Protein AF-A0AA44WK94-F1 (afdb_monomer)

Radius of gyration: 14.92 Å; Cα contacts (8 Å, |Δi|>4): 88; chains: 1; bounding box: 35×38×44 Å

InterPro domains:
  IPR004367 Cyclin, C-terminal domain [PF02984] (1-81)
  IPR036915 Cyclin-like superfamily [SSF47954] (3-82)

Solvent-accessible surface area (backbone atoms only — not comparable to full-atom values): 6637 Å² total; per-residue (Å²): 134,68,76,90,54,69,88,54,56,68,68,57,55,49,51,15,53,48,48,43,50,28,54,77,65,71,74,48,63,78,48,70,71,53,27,73,74,70,73,54,57,64,79,75,30,26,60,59,23,39,55,54,50,59,54,50,75,44,26,75,80,79,38,44,71,59,39,59,59,31,45,33,73,94,50,71,24,44,43,54,55,51,48,53,47,55,74,65,52,80,70,83,51,52,73,67,64,52,57,71,88,53,83,67,77,84,64,89,91,116

Sequence (110 aa):
MNHLFIGCPSSFLAAASLNLSLIVLEKGDWTEDLVSSYGFGTAVLTVPSFDIWASCRHALTRHPAVYKKYSSKTFDAVAIKVQGIVQQEKVNTPVDLLPTQNLERQAFWA

pLDDT: mean 81.2, std 13.64, range [38.19, 93.44]

Secondary structure (DSSP, 8-state):
--GGGTT--HHHHHHHHHHHHHHHTT-----HHHHHHH---HHHHHHHHHHHHHHHHTHHHH-HHHHHHHTSGGGTTHHHHHHHHHHTTS--SGGGGS-TT---TTSTT-

Foldseek 3Di:
DDPVCVVPDPLLLVLLCVLLVCLLVVVFHCDVVNCVVSVDDQVVSLVSNVVVLVCLQPCCPNPVPVLVVCCDVVNPRVSVVSNVSVVVPCDVDSVSSDGPVPPPPDDPPD

Structure (mmCIF, N/CA/C/O backbone):
data_AF-A0AA44WK94-F1
#
_entry.id   AF-A0AA44WK94-F1
#
loop_
_atom_site.group_PDB
_atom_site.id
_atom_site.type_symbol
_atom_site.label_atom_id
_atom_site.label_alt_id
_atom_site.label_comp_id
_atom_site.label_asym_id
_atom_site.label_entity_id
_atom_site.label_seq_id
_atom_site.pdbx_PDB_ins_code
_atom_site.Cartn_x
_atom_site.Cartn_y
_atom_site.Cartn_z
_atom_site.occupancy
_atom_site.B_iso_or_equiv
_atom_site.auth_seq_id
_atom_site.auth_comp_id
_atom_site.auth_asym_id
_atom_site.auth_atom_id
_atom_site.pdbx_PDB_model_num
ATOM 1 N N . MET A 1 1 ? -5.924 -12.091 2.077 1.00 58.41 1 MET A N 1
ATOM 2 C CA . MET A 1 1 ? -4.911 -12.116 1.005 1.00 58.41 1 MET A CA 1
ATOM 3 C C . MET A 1 1 ? -5.616 -11.827 -0.308 1.00 58.41 1 MET A C 1
ATOM 5 O O . MET A 1 1 ? -6.679 -12.404 -0.516 1.00 58.41 1 MET A O 1
ATOM 9 N N . ASN A 1 2 ? -5.095 -10.924 -1.140 1.00 74.31 2 ASN A N 1
ATOM 10 C CA . ASN A 1 2 ? -5.660 -10.673 -2.467 1.00 74.31 2 ASN A CA 1
ATOM 11 C C . ASN A 1 2 ? -5.088 -11.699 -3.464 1.00 74.31 2 ASN A C 1
ATOM 13 O O . ASN A 1 2 ? -3.897 -11.997 -3.416 1.00 74.31 2 ASN A O 1
ATOM 17 N N . HIS A 1 3 ? -5.932 -12.262 -4.328 1.00 81.25 3 HIS A N 1
ATOM 18 C CA . HIS A 1 3 ? -5.542 -13.327 -5.263 1.00 81.25 3 HIS A CA 1
ATOM 19 C C . HIS A 1 3 ? -4.599 -12.824 -6.365 1.00 81.25 3 HIS A C 1
ATOM 21 O O . HIS A 1 3 ? -3.841 -13.610 -6.921 1.00 81.25 3 HIS A O 1
ATOM 27 N N . LEU A 1 4 ? -4.590 -11.509 -6.613 1.00 79.00 4 LEU A N 1
ATOM 28 C CA . LEU A 1 4 ? -3.687 -10.842 -7.558 1.00 79.00 4 LEU A CA 1
ATOM 29 C C . LEU A 1 4 ? -2.200 -11.035 -7.217 1.00 79.00 4 LEU A C 1
ATOM 31 O O . LEU A 1 4 ? -1.348 -10.910 -8.086 1.00 79.00 4 LEU A O 1
ATOM 35 N N . PHE A 1 5 ? -1.884 -11.370 -5.963 1.00 82.75 5 PHE A N 1
ATOM 36 C CA . PHE A 1 5 ? -0.506 -11.564 -5.506 1.00 82.75 5 PHE A CA 1
ATOM 37 C C . PHE A 1 5 ? -0.086 -13.039 -5.444 1.00 82.75 5 PHE A C 1
ATOM 39 O O . PHE A 1 5 ? 0.995 -13.352 -4.944 1.00 82.75 5 PHE A O 1
ATOM 46 N N . ILE A 1 6 ? -0.918 -13.966 -5.929 1.00 85.19 6 ILE A N 1
ATOM 47 C CA . ILE A 1 6 ? -0.561 -15.387 -6.001 1.00 85.19 6 ILE A CA 1
ATOM 48 C C . ILE A 1 6 ? 0.524 -15.558 -7.074 1.00 85.19 6 ILE A C 1
ATOM 50 O O . ILE A 1 6 ? 0.309 -15.230 -8.234 1.00 85.19 6 ILE A O 1
ATOM 54 N N . GLY A 1 7 ? 1.701 -16.054 -6.681 1.00 85.25 7 GLY A N 1
ATOM 55 C CA . GLY A 1 7 ? 2.856 -16.228 -7.576 1.00 85.25 7 GLY A CA 1
ATOM 56 C C . GLY A 1 7 ? 3.778 -15.008 -7.680 1.00 85.25 7 GLY A C 1
ATOM 57 O O . GLY A 1 7 ? 4.843 -15.098 -8.285 1.00 85.25 7 GLY A O 1
ATOM 58 N N . CYS A 1 8 ? 3.418 -13.889 -7.048 1.00 87.19 8 CYS A N 1
ATOM 59 C CA . CYS A 1 8 ? 4.288 -12.725 -6.935 1.00 87.19 8 CYS A CA 1
ATOM 60 C C . CYS A 1 8 ? 5.499 -13.037 -6.030 1.00 87.19 8 CYS A C 1
ATOM 62 O O . CYS A 1 8 ? 5.301 -13.553 -4.924 1.00 87.19 8 CYS A O 1
ATOM 64 N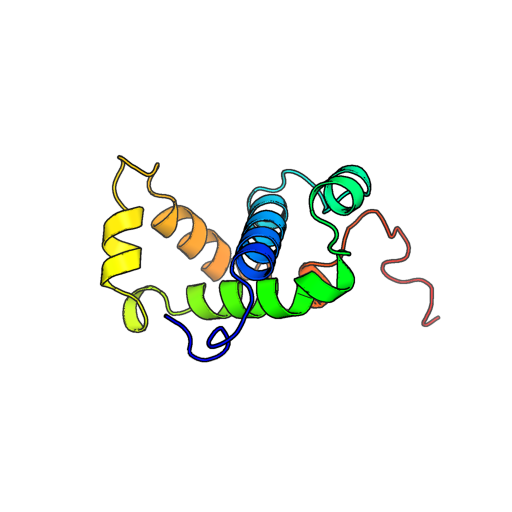 N . PRO A 1 9 ? 6.738 -12.674 -6.422 1.00 90.81 9 PRO A N 1
ATOM 65 C CA . PRO A 1 9 ? 7.886 -12.742 -5.527 1.00 90.81 9 PRO A CA 1
ATOM 66 C C . PRO A 1 9 ? 7.636 -11.930 -4.252 1.00 90.81 9 PRO A C 1
ATOM 68 O O . PRO A 1 9 ? 7.143 -10.800 -4.302 1.00 90.81 9 PRO A O 1
ATOM 71 N N . SER A 1 10 ? 8.003 -12.486 -3.097 1.00 90.50 10 SER A N 1
ATOM 72 C CA . SER A 1 10 ? 7.832 -11.809 -1.805 1.00 90.50 10 SER A CA 1
ATOM 73 C C . SER A 1 10 ? 8.646 -10.516 -1.714 1.00 90.50 10 SER A C 1
ATOM 75 O O . SER A 1 10 ? 8.171 -9.542 -1.134 1.00 90.50 10 SER A O 1
ATOM 77 N N . SER A 1 11 ? 9.830 -10.477 -2.335 1.00 92.12 11 SER A N 1
ATOM 78 C CA . SER A 1 11 ? 10.674 -9.280 -2.436 1.00 92.12 11 SER A CA 1
ATOM 79 C C . SER A 1 11 ? 9.987 -8.152 -3.204 1.00 92.12 11 SER A C 1
ATOM 81 O O . SER A 1 11 ? 10.010 -7.005 -2.763 1.00 92.12 11 SER A O 1
ATOM 83 N N . PHE A 1 12 ? 9.315 -8.481 -4.308 1.00 91.00 12 PHE A N 1
ATOM 84 C CA . PHE A 1 12 ? 8.584 -7.513 -5.121 1.00 91.00 12 PHE A CA 1
ATOM 85 C C . PHE A 1 12 ? 7.394 -6.925 -4.358 1.00 91.00 12 PHE A C 1
ATOM 87 O O . PHE A 1 12 ? 7.215 -5.709 -4.312 1.00 91.00 12 PHE A O 1
ATOM 94 N N . LEU A 1 13 ? 6.622 -7.778 -3.676 1.00 91.56 13 LEU A N 1
ATOM 95 C CA . LEU A 1 13 ? 5.491 -7.331 -2.863 1.00 91.56 13 LEU A CA 1
ATOM 96 C C . LEU A 1 13 ? 5.942 -6.460 -1.678 1.00 91.56 13 LEU A C 1
ATOM 98 O O . LEU A 1 13 ? 5.276 -5.480 -1.333 1.00 91.56 13 LEU A O 1
ATOM 102 N N . ALA A 1 14 ? 7.085 -6.791 -1.068 1.00 91.81 14 ALA A N 1
ATOM 103 C CA . ALA A 1 14 ? 7.680 -5.994 -0.002 1.00 91.81 14 ALA A CA 1
ATOM 104 C C . ALA A 1 14 ? 8.128 -4.614 -0.509 1.00 91.81 14 ALA A C 1
ATOM 106 O O . ALA A 1 14 ? 7.792 -3.608 0.115 1.00 91.81 14 ALA A O 1
ATOM 107 N N . ALA A 1 15 ? 8.803 -4.549 -1.662 1.00 92.69 15 ALA A N 1
ATOM 108 C CA . ALA A 1 15 ? 9.212 -3.286 -2.279 1.00 92.69 15 ALA A CA 1
ATOM 109 C C . ALA A 1 15 ? 8.000 -2.408 -2.641 1.00 92.69 15 ALA A C 1
ATOM 111 O O . ALA A 1 15 ? 7.977 -1.225 -2.308 1.00 92.69 15 ALA A O 1
ATOM 112 N N . ALA A 1 16 ? 6.945 -2.993 -3.218 1.00 91.75 16 ALA A N 1
ATOM 113 C CA . ALA A 1 16 ? 5.709 -2.274 -3.537 1.00 91.75 16 ALA A CA 1
ATOM 114 C C . ALA A 1 16 ? 4.999 -1.731 -2.281 1.00 91.75 16 ALA A C 1
ATOM 116 O O . ALA A 1 16 ? 4.483 -0.610 -2.283 1.00 91.75 16 ALA A O 1
ATOM 117 N N . SER A 1 17 ? 4.998 -2.501 -1.190 1.00 91.69 17 SER A N 1
ATOM 118 C CA . SER A 1 17 ? 4.439 -2.070 0.101 1.00 91.69 17 SER A CA 1
ATOM 119 C C . SER A 1 17 ? 5.260 -0.944 0.738 1.00 91.69 17 SER A C 1
ATOM 121 O O . SER A 1 17 ? 4.699 -0.026 1.342 1.00 91.69 17 SER A O 1
ATOM 123 N N . LEU A 1 18 ? 6.588 -1.004 0.602 1.00 91.31 18 LEU A N 1
ATOM 124 C CA . LEU A 1 18 ? 7.497 0.026 1.096 1.00 91.31 18 LEU A CA 1
ATOM 125 C C . LEU A 1 18 ? 7.318 1.330 0.316 1.00 91.31 18 LEU A C 1
ATOM 127 O O . LEU A 1 18 ? 7.128 2.371 0.938 1.00 91.31 18 LEU A O 1
ATOM 131 N N . ASN A 1 19 ? 7.295 1.257 -1.017 1.00 90.31 19 ASN A N 1
ATOM 132 C CA . ASN A 1 19 ? 7.021 2.400 -1.886 1.00 90.31 19 ASN A CA 1
ATOM 133 C C . ASN A 1 19 ? 5.708 3.095 -1.495 1.00 90.31 19 ASN A C 1
ATOM 135 O O . ASN A 1 19 ? 5.685 4.293 -1.223 1.0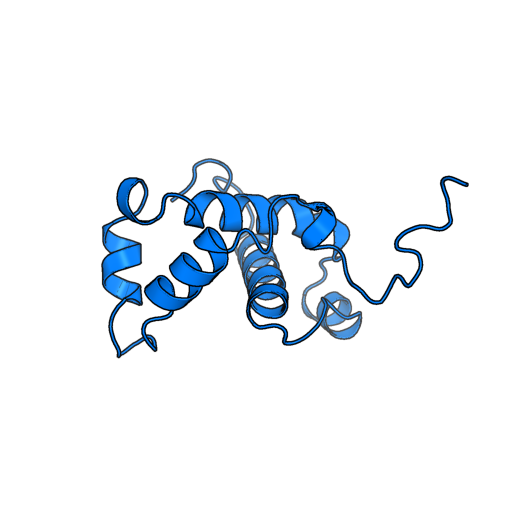0 90.31 19 ASN A O 1
ATOM 139 N N . LEU A 1 20 ? 4.631 2.316 -1.349 1.00 90.12 20 LEU A N 1
ATOM 140 C CA . LEU A 1 20 ? 3.340 2.834 -0.900 1.00 90.12 20 LEU A CA 1
ATOM 141 C C . LEU A 1 20 ? 3.439 3.521 0.472 1.00 90.12 20 LEU A C 1
ATOM 143 O O . LEU A 1 20 ? 2.853 4.579 0.677 1.00 90.12 20 LEU A O 1
ATOM 147 N N . SER A 1 21 ? 4.186 2.939 1.413 1.00 89.69 21 SER A N 1
ATOM 148 C CA . SER A 1 21 ? 4.348 3.504 2.758 1.00 89.69 21 SER A CA 1
ATOM 149 C C . SER A 1 21 ? 5.100 4.835 2.751 1.00 89.69 21 SER A C 1
ATOM 151 O O . SER A 1 21 ? 4.765 5.710 3.546 1.00 89.69 21 SER A O 1
ATOM 153 N N . LEU A 1 22 ? 6.096 5.002 1.875 1.00 88.56 22 LEU A N 1
ATOM 154 C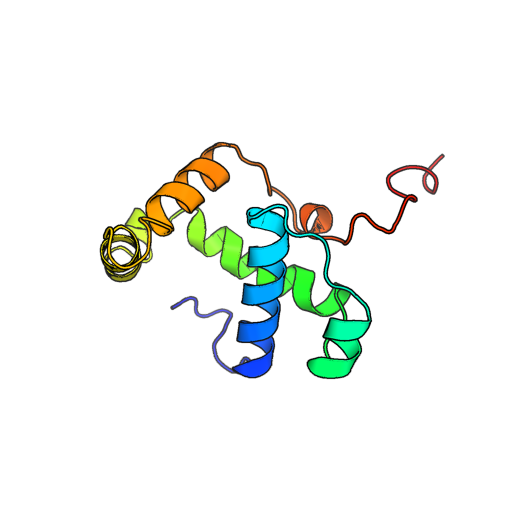 CA . LEU A 1 22 ? 6.818 6.269 1.728 1.00 88.56 22 LEU A CA 1
ATOM 155 C C . LEU A 1 22 ? 5.877 7.385 1.267 1.00 88.56 22 LEU A C 1
ATOM 157 O O . LEU A 1 22 ? 5.868 8.459 1.866 1.00 88.56 22 LEU A O 1
ATOM 161 N N . ILE A 1 23 ? 5.025 7.085 0.288 1.00 85.62 23 ILE A N 1
ATOM 162 C CA . ILE A 1 23 ? 4.067 8.038 -0.280 1.00 85.62 23 ILE A CA 1
ATOM 163 C C . ILE A 1 23 ? 2.963 8.373 0.732 1.00 85.62 23 ILE A C 1
ATOM 165 O O . ILE A 1 23 ? 2.699 9.541 1.007 1.00 85.62 23 ILE A O 1
ATOM 169 N N . VAL A 1 24 ? 2.350 7.359 1.351 1.00 86.00 24 VAL A N 1
ATOM 170 C CA . VAL A 1 24 ? 1.250 7.536 2.321 1.00 86.00 24 VAL A CA 1
ATOM 171 C C . VAL A 1 24 ? 1.699 8.293 3.574 1.00 86.00 24 VAL A C 1
ATOM 173 O O . VAL A 1 24 ? 0.903 9.018 4.169 1.00 86.00 24 VAL A O 1
ATOM 176 N N . LEU A 1 25 ? 2.958 8.123 3.986 1.00 85.19 25 LEU A N 1
ATOM 177 C CA . LEU A 1 25 ? 3.541 8.824 5.133 1.00 85.19 25 LEU A CA 1
ATOM 178 C C . LEU A 1 25 ? 4.242 10.133 4.752 1.00 85.19 25 LEU A C 1
ATOM 180 O O . LEU A 1 25 ? 4.874 10.726 5.624 1.00 85.19 25 LEU A O 1
ATOM 184 N N . GLU A 1 26 ? 4.171 10.554 3.486 1.00 83.62 26 GLU A N 1
ATOM 185 C CA . GLU A 1 26 ? 4.824 11.768 2.977 1.00 83.62 26 GLU A CA 1
ATOM 186 C C . GLU A 1 26 ? 6.338 11.800 3.296 1.00 83.62 26 GLU A C 1
ATOM 188 O O . GLU A 1 26 ? 6.937 12.850 3.512 1.00 83.62 26 GLU A O 1
ATOM 193 N N . LYS A 1 27 ? 6.977 10.620 3.333 1.00 84.00 27 LYS A N 1
ATOM 194 C CA . LYS A 1 27 ? 8.419 10.453 3.596 1.00 84.00 27 LYS A CA 1
ATOM 195 C C . LYS A 1 27 ? 9.291 10.647 2.356 1.00 84.00 27 LYS A C 1
ATOM 197 O O . LYS A 1 27 ? 10.513 10.659 2.485 1.00 84.00 27 LYS A O 1
ATOM 202 N N . GLY A 1 28 ? 8.675 10.788 1.186 1.00 84.19 28 GLY A N 1
ATOM 203 C CA . GLY A 1 28 ? 9.343 11.020 -0.089 1.0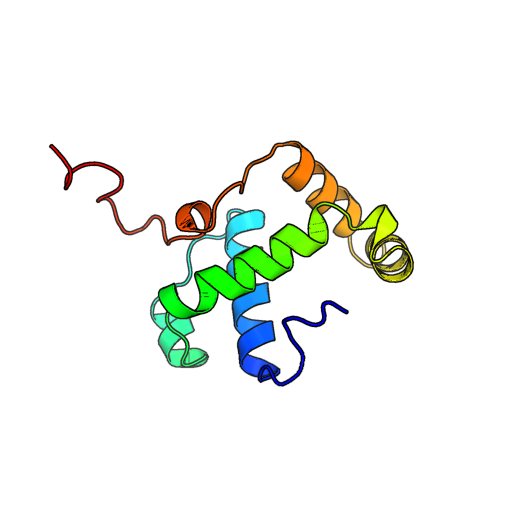0 84.19 28 GLY A CA 1
ATOM 204 C C . GLY A 1 28 ? 9.042 9.945 -1.128 1.00 84.19 28 GLY A C 1
ATOM 205 O O . GLY A 1 28 ? 8.193 9.076 -0.929 1.00 84.19 28 GLY A O 1
ATOM 206 N N . ASP A 1 29 ? 9.758 10.037 -2.243 1.00 85.62 29 ASP A N 1
ATOM 207 C CA . ASP A 1 29 ? 9.626 9.149 -3.393 1.00 85.62 29 ASP A CA 1
ATOM 208 C C . ASP A 1 29 ? 10.554 7.928 -3.306 1.00 85.62 29 ASP A C 1
ATOM 210 O O . ASP A 1 29 ? 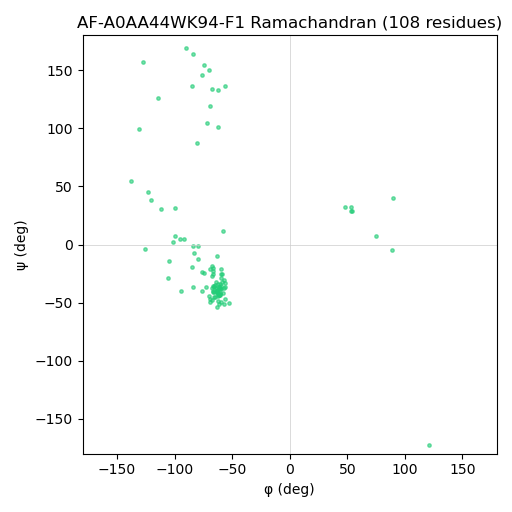11.484 7.864 -2.498 1.00 85.62 29 ASP A O 1
ATOM 214 N N . TRP A 1 30 ? 10.336 6.966 -4.203 1.00 84.44 30 TRP A N 1
ATOM 215 C CA . TRP A 1 30 ? 11.285 5.886 -4.453 1.00 84.44 30 TRP A CA 1
ATOM 216 C C . TRP A 1 30 ? 12.525 6.417 -5.189 1.00 84.44 30 TRP A C 1
ATOM 218 O O . TRP A 1 30 ? 12.463 6.710 -6.384 1.00 84.44 30 TRP A O 1
ATOM 228 N N . THR A 1 31 ? 13.635 6.563 -4.463 1.00 84.81 31 THR A N 1
ATOM 229 C CA . THR A 1 31 ? 14.904 7.117 -4.960 1.00 84.81 31 THR A CA 1
ATOM 230 C C . THR A 1 31 ? 15.783 6.077 -5.661 1.00 84.81 31 THR A C 1
ATOM 232 O O . THR A 1 31 ? 15.610 4.869 -5.488 1.00 84.81 31 THR A O 1
ATOM 235 N N . GLU A 1 32 ? 16.783 6.539 -6.419 1.00 82.75 32 GLU A N 1
ATOM 236 C CA . GLU A 1 32 ? 17.764 5.667 -7.089 1.00 82.75 32 GLU A CA 1
ATOM 237 C C . GLU A 1 32 ? 18.555 4.780 -6.112 1.00 82.75 32 GLU A C 1
ATOM 239 O O . GLU A 1 32 ? 18.842 3.627 -6.431 1.00 82.75 32 GLU A O 1
ATOM 244 N N . ASP A 1 33 ? 18.824 5.250 -4.890 1.00 85.06 33 ASP A N 1
ATOM 245 C CA . ASP A 1 33 ? 19.477 4.446 -3.844 1.00 85.06 33 ASP A CA 1
ATOM 246 C C . ASP A 1 33 ? 18.661 3.194 -3.482 1.00 85.06 33 ASP A C 1
ATOM 248 O O . ASP A 1 33 ? 19.206 2.103 -3.265 1.00 85.06 33 ASP A O 1
ATOM 252 N N . LEU A 1 34 ? 17.330 3.329 -3.454 1.00 85.94 34 LEU A N 1
ATOM 253 C CA . LEU A 1 34 ? 16.415 2.212 -3.225 1.00 85.94 34 LEU A CA 1
ATOM 254 C C . LEU A 1 34 ? 16.359 1.294 -4.449 1.00 85.94 34 LEU A C 1
ATOM 256 O O . LEU A 1 34 ? 16.320 0.075 -4.290 1.00 85.94 34 LEU A O 1
ATOM 260 N N . VAL A 1 35 ? 16.428 1.840 -5.665 1.00 88.75 35 VAL A N 1
ATOM 261 C CA . VAL A 1 35 ? 16.527 1.026 -6.889 1.00 88.75 35 VAL A CA 1
ATOM 262 C C . VAL A 1 35 ? 17.807 0.189 -6.880 1.00 88.75 35 VAL A C 1
ATOM 264 O O . VAL A 1 35 ? 17.742 -1.004 -7.164 1.00 88.75 35 VAL A O 1
ATOM 267 N N . SER A 1 36 ? 18.945 0.767 -6.492 1.00 86.94 36 SER A N 1
ATOM 268 C CA . SER A 1 36 ? 20.224 0.052 -6.376 1.00 86.94 36 SER A CA 1
ATOM 269 C C . SER A 1 36 ? 20.175 -1.058 -5.317 1.00 86.94 36 SER A C 1
ATOM 271 O O . SER A 1 36 ? 20.660 -2.167 -5.541 1.00 86.94 36 SER A O 1
ATOM 273 N N . SER A 1 37 ? 19.516 -0.796 -4.183 1.00 85.94 37 SER A N 1
ATOM 274 C CA . SER A 1 37 ? 19.429 -1.746 -3.065 1.00 85.94 37 SER A CA 1
ATOM 275 C C . SER A 1 37 ? 18.432 -2.888 -3.302 1.00 85.94 37 SER A C 1
ATOM 277 O O . SER A 1 37 ? 18.693 -4.027 -2.918 1.00 85.94 37 SER A O 1
ATOM 279 N N . TYR A 1 38 ? 17.273 -2.591 -3.899 1.00 86.75 38 TYR A N 1
ATOM 280 C CA . TYR A 1 38 ? 16.162 -3.540 -4.057 1.00 86.75 38 TYR A CA 1
ATOM 281 C C . TYR A 1 38 ? 16.011 -4.080 -5.486 1.00 86.75 38 TYR A C 1
ATOM 283 O O . TYR A 1 38 ? 15.294 -5.058 -5.685 1.00 86.75 38 TYR A O 1
ATOM 291 N N . GLY A 1 39 ? 16.659 -3.465 -6.478 1.00 87.56 39 GLY A N 1
ATOM 292 C CA . GLY A 1 39 ? 16.652 -3.897 -7.880 1.00 87.56 39 GLY A CA 1
ATOM 293 C C . GLY A 1 39 ? 15.358 -3.610 -8.648 1.00 87.56 39 GLY A C 1
ATOM 294 O O . GLY A 1 39 ? 15.211 -4.065 -9.781 1.00 87.56 39 GLY A O 1
ATOM 295 N N . PHE A 1 40 ? 14.408 -2.877 -8.058 1.00 86.50 40 PHE A N 1
ATOM 296 C CA . PHE A 1 40 ? 13.115 -2.573 -8.675 1.00 86.50 40 PHE A CA 1
ATOM 297 C C . PHE A 1 40 ? 12.978 -1.078 -8.956 1.00 86.50 40 PHE A C 1
ATOM 299 O O . PHE A 1 40 ? 13.120 -0.252 -8.054 1.00 86.50 40 PHE A O 1
ATOM 306 N N . GLY A 1 41 ? 12.672 -0.740 -10.210 1.00 84.62 41 GLY A N 1
ATOM 307 C CA . GLY A 1 41 ? 12.352 0.626 -10.615 1.00 84.62 41 GLY A CA 1
ATOM 308 C C . GLY A 1 41 ? 10.953 1.052 -10.166 1.00 84.62 41 GLY A C 1
ATOM 309 O O . GLY A 1 41 ? 10.048 0.230 -10.026 1.00 84.62 41 GLY A O 1
ATOM 310 N N . THR A 1 42 ? 10.741 2.354 -9.999 1.00 81.06 42 THR A N 1
ATOM 311 C CA . THR A 1 42 ? 9.468 2.893 -9.494 1.00 81.06 42 THR A CA 1
ATOM 312 C C . THR A 1 42 ? 8.280 2.541 -10.395 1.00 81.06 42 THR A C 1
ATOM 314 O O . THR A 1 42 ? 7.218 2.187 -9.895 1.00 81.06 42 THR A O 1
ATOM 317 N N . ALA A 1 43 ? 8.475 2.538 -11.721 1.00 82.44 43 ALA A N 1
ATOM 318 C CA . ALA A 1 43 ? 7.422 2.259 -12.701 1.00 82.44 43 ALA A CA 1
ATOM 319 C C . ALA A 1 43 ? 6.814 0.850 -12.574 1.00 82.44 43 ALA A C 1
ATOM 321 O O . ALA A 1 43 ? 5.609 0.677 -12.748 1.00 82.44 43 ALA A O 1
ATOM 322 N N . VAL A 1 44 ? 7.626 -0.164 -12.242 1.00 86.75 44 VAL A N 1
ATOM 323 C CA . VAL A 1 44 ? 7.117 -1.537 -12.066 1.00 86.75 44 VAL A CA 1
ATOM 324 C C . VAL A 1 44 ? 6.388 -1.711 -10.735 1.00 86.75 44 VAL A C 1
ATOM 326 O O . VAL A 1 44 ? 5.533 -2.584 -10.617 1.00 86.75 44 VAL A O 1
ATOM 329 N N . LEU A 1 45 ? 6.691 -0.869 -9.742 1.00 87.75 45 LEU A N 1
ATOM 330 C CA . LEU A 1 45 ? 6.078 -0.913 -8.414 1.00 87.75 45 LEU A CA 1
ATOM 331 C C . LEU A 1 45 ? 4.751 -0.145 -8.349 1.00 87.75 45 LEU A C 1
ATOM 333 O O . LEU A 1 45 ? 3.939 -0.422 -7.473 1.00 87.75 45 LEU A O 1
ATOM 337 N N . THR A 1 46 ? 4.483 0.771 -9.281 1.00 86.12 46 THR A N 1
ATOM 338 C CA . THR A 1 46 ? 3.275 1.611 -9.275 1.00 86.12 46 THR A CA 1
ATOM 339 C C . THR A 1 46 ? 1.977 0.795 -9.257 1.00 86.12 46 THR A C 1
ATOM 341 O O . THR A 1 46 ? 1.123 1.009 -8.396 1.00 86.12 46 THR A O 1
ATOM 344 N N . VAL A 1 47 ? 1.836 -0.171 -10.170 1.00 86.62 47 VAL A N 1
ATOM 345 C CA . VAL A 1 47 ? 0.640 -1.029 -10.275 1.00 86.62 47 VAL A CA 1
ATOM 346 C C . VAL A 1 47 ? 0.430 -1.894 -9.021 1.00 86.62 47 VAL A C 1
ATOM 348 O O . VAL A 1 47 ? -0.637 -1.791 -8.415 1.00 86.62 47 VAL A O 1
ATOM 351 N N . PRO A 1 48 ? 1.412 -2.689 -8.549 1.00 89.44 48 PRO A N 1
ATOM 352 C CA . PRO A 1 48 ? 1.219 -3.499 -7.347 1.00 89.44 48 PRO A CA 1
ATOM 353 C C . PRO A 1 48 ? 1.025 -2.646 -6.085 1.00 89.44 48 PRO A C 1
ATOM 355 O O . PRO A 1 48 ? 0.227 -3.025 -5.227 1.00 89.44 48 PRO A O 1
ATOM 358 N N . SER A 1 49 ? 1.680 -1.483 -5.959 1.00 90.31 49 SER A N 1
ATOM 359 C CA . SER A 1 49 ? 1.417 -0.538 -4.862 1.00 90.31 49 SER A CA 1
ATOM 360 C C . SER A 1 49 ? -0.038 -0.055 -4.881 1.00 90.31 49 SER A C 1
ATOM 362 O O . SER A 1 49 ? -0.679 0.004 -3.828 1.00 90.31 49 SER A O 1
ATOM 364 N N . PHE A 1 50 ? -0.585 0.234 -6.064 1.00 89.06 50 PHE A N 1
ATOM 365 C CA . PHE A 1 50 ? -1.985 0.623 -6.215 1.00 89.06 50 PHE A CA 1
ATOM 366 C C . PHE A 1 50 ? -2.950 -0.518 -5.870 1.00 89.06 50 PHE A C 1
ATOM 368 O O . PHE A 1 50 ? -3.932 -0.288 -5.168 1.00 89.06 50 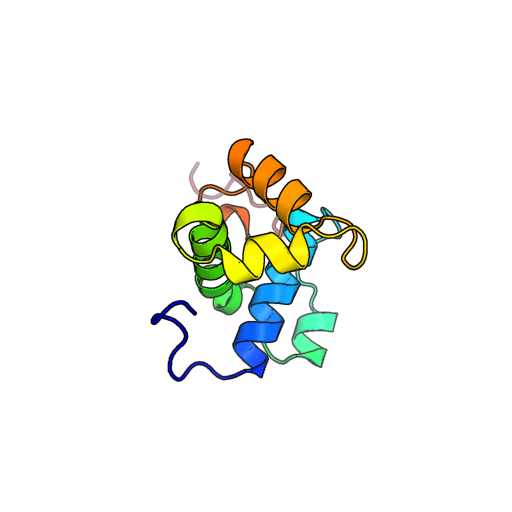PHE A O 1
ATOM 375 N N . ASP A 1 51 ? -2.666 -1.756 -6.273 1.00 89.25 51 ASP A N 1
ATOM 376 C CA . ASP A 1 51 ? -3.510 -2.913 -5.936 1.00 89.25 51 ASP A CA 1
ATOM 377 C C . ASP A 1 51 ? -3.519 -3.218 -4.428 1.00 89.25 51 ASP A C 1
ATOM 379 O O . ASP A 1 51 ? -4.550 -3.611 -3.854 1.00 89.25 51 ASP A O 1
ATOM 383 N N . ILE A 1 52 ? -2.381 -3.010 -3.755 1.00 89.62 52 ILE A N 1
ATOM 384 C CA . ILE A 1 52 ? -2.294 -3.065 -2.290 1.00 89.62 52 ILE A CA 1
ATOM 385 C C . ILE A 1 52 ? -3.188 -1.974 -1.690 1.00 89.62 52 ILE A C 1
ATOM 387 O O . ILE A 1 52 ? -4.026 -2.272 -0.835 1.00 89.62 52 ILE A O 1
ATOM 391 N N . TRP A 1 53 ? -3.080 -0.737 -2.178 1.00 89.31 53 TRP A N 1
ATOM 392 C CA . TRP A 1 53 ? -3.902 0.385 -1.720 1.00 89.31 53 TRP A CA 1
ATOM 393 C C . TRP A 1 53 ? -5.405 0.166 -1.952 1.00 89.31 53 TRP A C 1
ATOM 395 O O . TRP A 1 53 ? -6.224 0.387 -1.057 1.00 89.31 53 TRP A O 1
ATOM 405 N N . ALA A 1 54 ? -5.787 -0.357 -3.115 1.00 86.81 54 ALA A N 1
ATOM 406 C CA . ALA A 1 54 ? -7.167 -0.706 -3.439 1.00 86.81 54 ALA A CA 1
ATOM 407 C C . ALA A 1 54 ? -7.726 -1.761 -2.472 1.00 86.81 54 ALA A C 1
ATOM 409 O O . ALA A 1 54 ? -8.896 -1.709 -2.085 1.00 86.81 54 ALA A O 1
ATOM 410 N N . SER A 1 55 ? -6.880 -2.685 -2.010 1.00 85.44 55 SER A N 1
ATOM 411 C CA . SER A 1 55 ? -7.256 -3.671 -0.991 1.00 85.44 55 SER A CA 1
ATOM 412 C C . SER A 1 55 ? -7.525 -3.027 0.379 1.00 85.44 55 SER A C 1
ATOM 414 O O . SER A 1 55 ? -8.343 -3.547 1.142 1.00 85.44 55 SER A O 1
ATOM 416 N N . CYS A 1 56 ? -6.905 -1.879 0.677 1.00 85.88 56 CYS A N 1
ATOM 417 C CA . CYS A 1 56 ? -7.142 -1.103 1.897 1.00 85.88 56 CYS A CA 1
ATOM 418 C C . CYS A 1 56 ? -8.476 -0.330 1.883 1.00 85.88 56 CYS A C 1
ATOM 420 O O . CYS A 1 56 ? -9.038 -0.119 2.956 1.00 85.88 56 CYS A O 1
ATOM 422 N N . ARG A 1 57 ? -9.052 0.005 0.714 1.00 85.06 57 ARG A N 1
ATOM 423 C CA . ARG A 1 57 ? -10.363 0.700 0.606 1.00 85.06 57 ARG A CA 1
ATOM 424 C C . ARG A 1 57 ? -11.509 -0.024 1.300 1.00 85.06 57 ARG A C 1
ATOM 426 O O . ARG A 1 57 ? -12.399 0.605 1.868 1.00 85.06 57 ARG A O 1
ATOM 433 N N . HIS A 1 58 ? -11.453 -1.350 1.309 1.00 80.88 58 HIS A N 1
ATOM 434 C CA . HIS A 1 58 ? -12.464 -2.208 1.920 1.00 80.88 58 HIS A CA 1
ATOM 435 C C . HIS A 1 58 ? -11.866 -3.087 3.029 1.00 80.88 58 HIS A C 1
ATOM 437 O O . HIS A 1 58 ? -12.238 -4.252 3.176 1.00 80.88 58 HIS A O 1
ATOM 443 N N . ALA A 1 59 ? -10.926 -2.550 3.819 1.00 79.88 59 ALA A N 1
ATOM 444 C CA . ALA A 1 59 ? -10.209 -3.316 4.843 1.00 79.88 59 ALA A CA 1
ATOM 445 C C . ALA A 1 59 ? -11.141 -3.974 5.882 1.00 79.88 59 ALA A C 1
ATOM 447 O O . ALA A 1 59 ? -10.905 -5.116 6.281 1.00 79.88 59 ALA A O 1
ATOM 448 N N . LEU A 1 60 ? -12.227 -3.291 6.267 1.00 79.38 60 LEU A N 1
ATOM 449 C CA . LEU A 1 60 ? -13.214 -3.785 7.237 1.00 79.38 60 LEU A CA 1
ATOM 450 C C . LEU A 1 60 ? -14.008 -5.001 6.740 1.00 79.38 60 LEU A C 1
ATOM 452 O O . LEU A 1 60 ? -14.317 -5.886 7.533 1.00 79.38 60 LEU A O 1
ATOM 456 N N . THR A 1 61 ? -14.330 -5.061 5.448 1.00 80.69 61 THR A N 1
ATOM 457 C CA . THR A 1 61 ? -15.153 -6.138 4.875 1.00 80.69 61 THR A CA 1
ATOM 458 C C . THR A 1 61 ? -14.299 -7.260 4.300 1.00 80.69 61 THR A C 1
ATOM 460 O O . THR A 1 61 ? -14.609 -8.434 4.486 1.00 80.69 61 THR A O 1
ATOM 463 N N . ARG A 1 62 ? -13.190 -6.921 3.635 1.00 79.25 62 ARG A N 1
ATOM 464 C CA . ARG A 1 62 ? -12.339 -7.890 2.936 1.00 79.25 62 ARG A CA 1
ATOM 465 C C . ARG A 1 62 ? -11.334 -8.564 3.865 1.00 79.25 62 ARG A C 1
ATOM 467 O O . ARG A 1 62 ? -11.039 -9.748 3.693 1.00 79.25 62 ARG A O 1
ATOM 474 N N . HIS A 1 63 ? -10.790 -7.830 4.841 1.00 83.94 63 HIS A N 1
ATOM 475 C CA . HIS A 1 63 ? -9.704 -8.295 5.714 1.00 83.94 63 HIS A CA 1
ATOM 476 C C . HIS A 1 63 ? -9.900 -7.902 7.199 1.00 83.94 63 HIS A C 1
ATOM 478 O O . HIS A 1 63 ? -8.983 -7.345 7.814 1.00 83.94 63 HIS A O 1
ATOM 484 N N . PRO A 1 64 ? -11.042 -8.251 7.830 1.00 87.50 64 PRO A N 1
ATOM 485 C CA . PRO A 1 64 ? -11.387 -7.797 9.184 1.00 87.50 64 PRO A CA 1
ATOM 486 C C . PRO A 1 64 ? -10.368 -8.219 10.252 1.00 87.50 64 PRO A C 1
ATOM 488 O O . PRO A 1 64 ? -10.067 -7.454 11.167 1.00 87.50 64 PRO A O 1
ATOM 491 N N . ALA A 1 65 ? -9.783 -9.415 10.128 1.00 89.56 65 ALA A N 1
ATOM 492 C CA . ALA A 1 65 ? -8.777 -9.905 11.072 1.00 89.56 6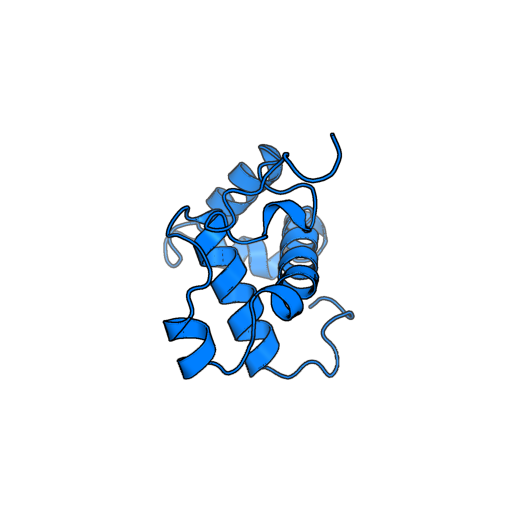5 ALA A CA 1
ATOM 493 C C . ALA A 1 65 ? -7.482 -9.072 11.037 1.00 89.56 65 ALA A C 1
ATOM 495 O O . ALA A 1 65 ? -6.914 -8.758 12.085 1.00 89.56 65 ALA A O 1
ATOM 496 N N . VAL A 1 66 ? -7.038 -8.675 9.839 1.00 88.56 66 VAL A N 1
ATOM 497 C CA . VAL A 1 66 ? -5.845 -7.836 9.649 1.00 88.56 66 VAL A CA 1
ATOM 498 C C . VAL A 1 66 ? -6.125 -6.430 10.167 1.00 88.56 66 VAL A C 1
ATOM 500 O O . VAL A 1 66 ? -5.349 -5.911 10.968 1.00 88.56 66 VAL A O 1
ATOM 503 N N . TYR A 1 67 ? -7.272 -5.854 9.797 1.00 90.44 67 TYR A N 1
ATOM 504 C CA . TYR A 1 67 ? -7.681 -4.538 10.278 1.00 90.44 67 TYR A CA 1
ATOM 505 C C . TYR A 1 67 ? -7.726 -4.484 11.809 1.00 90.44 67 TYR A C 1
ATOM 507 O O . TYR A 1 67 ? -7.140 -3.587 12.415 1.00 90.44 67 TYR A O 1
ATOM 515 N N . LYS A 1 68 ? -8.337 -5.485 12.457 1.00 92.12 68 LYS A N 1
ATOM 516 C CA . LYS A 1 68 ? -8.419 -5.561 13.922 1.00 92.12 68 LYS A CA 1
ATOM 517 C C . LYS A 1 68 ? -7.036 -5.659 14.570 1.00 92.12 68 LYS A C 1
ATOM 519 O O . LYS A 1 68 ? -6.789 -4.982 15.564 1.00 92.12 68 LYS A O 1
ATOM 524 N N . LYS A 1 69 ? -6.126 -6.460 14.002 1.00 93.06 69 LYS A N 1
ATOM 525 C CA . LYS A 1 69 ? -4.755 -6.617 14.515 1.00 93.06 69 LYS A CA 1
ATOM 526 C C . LYS A 1 69 ? -3.988 -5.292 14.481 1.00 93.06 69 LYS A C 1
ATOM 528 O O . LYS A 1 69 ? -3.452 -4.878 15.505 1.00 93.06 69 LYS A O 1
ATOM 533 N N . TYR A 1 70 ? -3.980 -4.616 13.335 1.00 91.62 70 TYR A N 1
ATOM 534 C CA . TYR A 1 70 ? -3.219 -3.376 13.128 1.00 91.62 70 TYR A CA 1
ATOM 535 C C . TYR A 1 70 ? -3.948 -2.104 13.600 1.00 91.62 70 TYR A C 1
ATOM 537 O O . TYR A 1 70 ? -3.387 -1.013 13.543 1.00 91.62 70 TYR A O 1
ATOM 545 N N . SER A 1 71 ? -5.178 -2.232 14.108 1.00 92.62 71 SER A N 1
ATOM 546 C CA . SER A 1 71 ? -5.881 -1.166 14.839 1.00 92.62 71 SER A CA 1
ATOM 547 C C . SER A 1 71 ? -5.434 -1.047 16.302 1.00 92.62 71 SER A C 1
ATOM 549 O O . SER A 1 71 ? -5.760 -0.068 16.968 1.00 92.62 71 SER A O 1
ATOM 551 N N . SER A 1 72 ? -4.694 -2.030 16.826 1.00 93.44 72 SER A N 1
ATOM 552 C CA . SER A 1 72 ? -4.183 -1.992 18.199 1.00 93.44 72 SER A CA 1
ATOM 553 C C . SER A 1 72 ? -3.082 -0.937 18.376 1.00 93.44 72 SER A C 1
ATOM 555 O O . SER A 1 72 ? -2.276 -0.704 17.473 1.00 93.44 72 SER A O 1
ATOM 557 N N . LYS A 1 73 ? -2.973 -0.369 19.587 1.00 91.44 73 LYS A N 1
ATOM 558 C CA . LYS A 1 73 ? -1.892 0.561 19.968 1.00 91.44 73 LYS A CA 1
ATOM 559 C C . LYS A 1 73 ? -0.498 -0.063 19.859 1.00 91.44 73 LYS A C 1
ATOM 561 O O . LYS A 1 73 ? 0.464 0.659 19.637 1.00 91.44 73 LYS A O 1
ATOM 566 N N . THR A 1 74 ? -0.388 -1.391 19.954 1.00 92.44 74 THR A N 1
ATOM 567 C CA . THR A 1 74 ? 0.874 -2.125 19.736 1.00 92.44 74 THR A CA 1
ATOM 568 C C . THR A 1 74 ? 1.473 -1.852 18.354 1.00 92.44 74 THR A C 1
ATOM 570 O O . THR A 1 74 ? 2.688 -1.864 18.204 1.00 92.44 74 THR A O 1
ATOM 573 N N . PHE A 1 75 ? 0.623 -1.582 17.359 1.00 90.00 75 PHE A N 1
ATOM 574 C CA . PHE A 1 75 ? 1.017 -1.229 15.995 1.00 90.00 75 PHE A CA 1
ATOM 575 C C . PHE A 1 75 ? 0.668 0.227 15.671 1.00 90.00 75 PHE A C 1
ATOM 577 O O . PHE A 1 75 ? 0.311 0.526 14.536 1.00 90.00 75 PHE A O 1
ATOM 584 N N . ASP A 1 76 ? 0.687 1.114 16.673 1.00 90.94 76 ASP A N 1
ATOM 585 C CA . ASP A 1 76 ? 0.435 2.555 16.518 1.00 90.94 76 ASP A CA 1
ATOM 586 C C . ASP A 1 76 ? -0.899 2.889 15.809 1.00 90.94 76 ASP A C 1
ATOM 588 O O . ASP A 1 76 ? -1.041 3.896 15.115 1.00 90.94 76 ASP A O 1
ATOM 592 N N . ALA A 1 77 ? -1.897 2.006 15.958 1.00 91.31 77 ALA A N 1
ATOM 593 C CA . ALA A 1 77 ? -3.202 2.125 15.307 1.00 91.31 77 ALA A CA 1
ATOM 594 C C . ALA A 1 77 ? -3.112 2.426 13.793 1.00 91.31 77 ALA A C 1
ATOM 596 O O . ALA A 1 77 ? -3.974 3.112 13.235 1.00 91.31 77 ALA A O 1
ATOM 597 N N . VAL A 1 78 ? -2.073 1.916 13.118 1.00 90.25 78 VAL A N 1
ATOM 598 C CA . VAL A 1 78 ? -1.769 2.226 11.712 1.00 90.25 78 VAL A CA 1
ATOM 599 C C . VAL A 1 78 ? -2.948 1.910 10.794 1.00 90.25 78 VAL A C 1
ATOM 601 O O . VAL A 1 78 ? -3.222 2.686 9.884 1.00 90.25 78 VAL A O 1
ATOM 604 N N . ALA A 1 79 ? -3.710 0.842 11.055 1.00 89.81 79 ALA A N 1
ATOM 605 C CA . ALA A 1 79 ? -4.892 0.530 10.246 1.00 89.81 79 ALA A CA 1
ATOM 606 C C . ALA A 1 79 ? -5.967 1.630 10.299 1.00 89.81 79 ALA A C 1
ATOM 608 O O . ALA A 1 79 ? -6.593 1.916 9.282 1.00 89.81 79 ALA A O 1
ATOM 609 N N . ILE A 1 80 ? -6.149 2.279 11.456 1.00 90.75 80 ILE A N 1
ATOM 610 C CA . ILE A 1 80 ? -7.101 3.386 11.624 1.00 90.75 80 ILE A CA 1
ATOM 611 C C . ILE A 1 80 ? -6.596 4.623 10.874 1.00 90.75 80 ILE A C 1
ATOM 613 O O . ILE A 1 80 ? -7.360 5.258 10.149 1.00 90.75 80 ILE A O 1
ATOM 617 N N . LYS A 1 81 ? -5.299 4.936 11.002 1.00 89.69 81 LYS A N 1
ATOM 618 C CA . LYS A 1 81 ? -4.670 6.066 10.297 1.00 89.69 81 LYS A CA 1
ATOM 619 C C . LYS A 1 81 ? -4.796 5.906 8.782 1.00 89.69 81 LYS A C 1
ATOM 621 O O . LYS A 1 81 ? -5.274 6.814 8.111 1.00 89.69 81 LYS A O 1
ATOM 626 N N . VAL A 1 82 ? -4.443 4.729 8.259 1.00 88.75 82 VAL A N 1
ATOM 627 C CA . VAL A 1 82 ? -4.557 4.409 6.828 1.00 88.75 82 VAL A CA 1
ATOM 628 C C . VAL A 1 82 ? -6.007 4.509 6.364 1.00 88.75 82 VAL A C 1
ATOM 630 O O . VAL A 1 82 ? -6.255 5.126 5.336 1.00 88.75 82 VAL A O 1
ATOM 633 N N . GLN A 1 83 ? -6.977 3.992 7.125 1.00 88.56 83 GLN A N 1
ATOM 634 C CA . GLN A 1 83 ? -8.393 4.116 6.764 1.00 88.56 83 GLN A CA 1
ATOM 635 C C . GLN A 1 83 ? -8.844 5.583 6.663 1.00 88.56 83 GLN A C 1
ATOM 637 O O . GLN A 1 83 ? -9.589 5.920 5.744 1.00 88.56 83 GLN A O 1
ATOM 642 N N . GLY A 1 84 ? -8.363 6.457 7.554 1.00 88.81 84 GLY A N 1
ATOM 643 C CA . GLY A 1 84 ? -8.614 7.898 7.476 1.00 88.81 84 GLY A CA 1
ATOM 644 C C . GLY A 1 84 ? -8.024 8.536 6.214 1.00 88.81 84 GLY A C 1
ATOM 645 O O . GLY A 1 84 ? -8.698 9.321 5.555 1.00 88.81 84 GLY A O 1
ATOM 646 N N . ILE A 1 85 ? -6.806 8.148 5.823 1.00 86.81 85 ILE A N 1
ATOM 647 C CA . ILE A 1 85 ? -6.161 8.634 4.588 1.00 86.81 85 ILE A CA 1
ATOM 648 C C . ILE A 1 85 ? -6.905 8.130 3.345 1.00 86.81 85 ILE A C 1
ATOM 650 O O . ILE A 1 85 ? -7.099 8.878 2.389 1.00 86.81 85 ILE A O 1
ATOM 654 N N . VAL A 1 86 ? -7.362 6.877 3.360 1.00 86.38 86 VAL A N 1
ATOM 655 C CA . VAL A 1 86 ? -8.145 6.299 2.263 1.00 86.38 86 VAL A CA 1
ATOM 656 C C . VAL A 1 86 ? -9.476 7.032 2.082 1.00 86.38 86 VAL A C 1
ATOM 658 O O . VAL A 1 86 ? -9.870 7.299 0.952 1.00 86.38 86 VAL A O 1
ATOM 661 N N . GLN A 1 87 ? -10.150 7.402 3.175 1.00 83.44 87 GLN A N 1
ATOM 662 C CA . GLN A 1 87 ? -11.389 8.190 3.130 1.00 83.44 87 GLN A CA 1
ATOM 663 C C . GLN A 1 87 ? -11.181 9.621 2.622 1.00 83.44 87 GLN A C 1
ATOM 665 O O . GLN A 1 87 ? -12.113 10.216 2.093 1.00 83.44 87 GLN A O 1
ATOM 670 N N . GLN A 1 8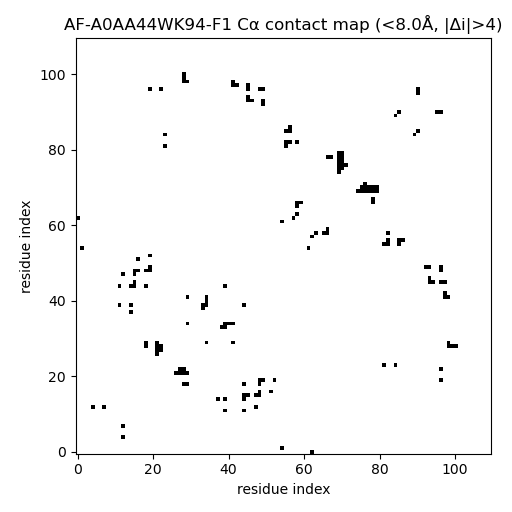8 ? -9.973 10.165 2.771 1.00 81.50 88 GLN A N 1
ATOM 671 C CA . GLN A 1 88 ? -9.588 11.461 2.208 1.00 81.50 88 GLN A CA 1
ATOM 672 C C . GLN A 1 88 ? -9.235 11.384 0.716 1.00 81.50 88 GLN A C 1
ATOM 674 O O . GLN A 1 88 ? -8.892 12.409 0.137 1.00 81.50 88 GLN A O 1
ATOM 679 N N . GLU A 1 89 ? -9.285 10.193 0.104 1.00 71.69 89 GLU A N 1
ATOM 680 C CA . GLU A 1 89 ? -9.045 9.982 -1.327 1.00 71.69 89 GLU A CA 1
ATOM 681 C C . GLU A 1 89 ? -7.708 10.554 -1.849 1.00 71.69 89 GLU A C 1
ATOM 683 O O . GLU A 1 89 ? -7.564 10.873 -3.026 1.00 71.69 89 GLU A O 1
ATOM 688 N N . LYS A 1 90 ? -6.675 10.629 -0.992 1.00 68.12 90 LYS A N 1
ATOM 689 C CA . LYS A 1 90 ? -5.348 11.152 -1.380 1.00 68.12 90 LYS A CA 1
ATOM 690 C C . LYS A 1 90 ? -4.685 10.382 -2.536 1.00 68.12 90 LYS A C 1
ATOM 692 O O . LYS A 1 90 ? -3.839 10.940 -3.220 1.00 68.12 90 LYS A O 1
ATOM 697 N N . VAL A 1 91 ? -5.035 9.106 -2.727 1.00 73.12 91 VAL A N 1
ATOM 698 C CA . VAL A 1 91 ? -4.513 8.238 -3.797 1.00 73.12 91 VAL A CA 1
ATOM 699 C C . VAL A 1 91 ? -5.694 7.557 -4.485 1.00 73.12 91 VAL A C 1
ATOM 701 O O . VAL A 1 91 ? -6.237 6.554 -3.995 1.00 73.12 91 VAL A O 1
ATOM 704 N N . ASN A 1 92 ? -6.100 8.105 -5.626 1.00 73.38 92 ASN A N 1
ATOM 705 C CA . ASN A 1 92 ? -7.257 7.627 -6.380 1.00 73.38 92 ASN A CA 1
ATOM 706 C C . ASN A 1 92 ? -6.855 6.861 -7.636 1.00 73.38 92 ASN A C 1
ATOM 708 O O . ASN A 1 92 ? -7.556 5.919 -8.023 1.00 73.38 92 ASN A O 1
ATOM 712 N N . THR A 1 93 ? -5.698 7.192 -8.200 1.00 70.88 93 THR A N 1
ATOM 713 C CA . THR A 1 93 ? -5.165 6.612 -9.428 1.00 70.88 93 THR A CA 1
ATOM 714 C C . THR A 1 93 ? -3.737 6.093 -9.236 1.00 70.88 93 THR A C 1
ATOM 716 O O . THR A 1 93 ? -3.022 6.553 -8.347 1.00 70.88 93 THR A O 1
ATOM 719 N N . PRO A 1 94 ? -3.271 5.149 -10.074 1.00 69.62 94 PRO A N 1
ATOM 720 C CA . PRO A 1 94 ? -1.883 4.692 -10.031 1.00 69.62 94 PRO A CA 1
ATOM 721 C C . PRO A 1 94 ? -0.882 5.825 -10.291 1.00 69.62 94 PRO A C 1
ATOM 723 O O . PRO A 1 94 ? 0.227 5.791 -9.771 1.00 69.62 94 PRO A O 1
ATOM 726 N N . VAL A 1 95 ? -1.274 6.848 -11.062 1.00 70.06 95 VAL A N 1
ATOM 727 C CA . VAL A 1 95 ? -0.408 7.998 -11.365 1.00 70.06 95 VAL A CA 1
ATOM 728 C C . VAL A 1 95 ? -0.107 8.857 -10.137 1.00 70.06 95 VAL A C 1
ATOM 730 O O . VAL A 1 95 ? 0.937 9.502 -10.096 1.00 70.06 95 VAL A O 1
ATOM 733 N N . ASP A 1 96 ? -0.950 8.802 -9.103 1.00 71.75 96 ASP A N 1
ATOM 734 C CA . ASP A 1 96 ? -0.699 9.486 -7.829 1.00 71.75 96 ASP A CA 1
ATOM 735 C C . ASP A 1 96 ? 0.492 8.880 -7.069 1.00 71.75 96 ASP A C 1
ATOM 737 O O . ASP A 1 96 ? 1.056 9.530 -6.193 1.00 71.75 96 ASP A O 1
ATOM 741 N N . LEU A 1 97 ? 0.888 7.649 -7.417 1.00 73.44 97 LEU A N 1
ATOM 742 C CA . LEU A 1 97 ? 2.029 6.939 -6.833 1.00 73.44 97 LEU A CA 1
ATOM 743 C C . LEU A 1 97 ? 3.323 7.098 -7.648 1.00 73.44 97 LEU A C 1
ATOM 745 O O . LEU A 1 97 ? 4.323 6.441 -7.348 1.00 73.44 97 LEU A O 1
ATOM 749 N N . LEU A 1 98 ? 3.305 7.910 -8.709 1.00 72.44 98 LEU A N 1
ATOM 750 C CA . LEU A 1 98 ? 4.507 8.231 -9.473 1.00 72.44 98 LEU A CA 1
ATOM 751 C C . LEU A 1 98 ? 5.374 9.243 -8.709 1.00 72.44 98 LEU A C 1
ATOM 753 O O . LEU A 1 98 ? 4.830 10.131 -8.047 1.00 72.44 98 LEU A O 1
ATOM 757 N N . PRO A 1 99 ? 6.709 9.143 -8.828 1.00 66.12 99 PRO A N 1
ATOM 758 C CA . PRO A 1 99 ? 7.623 9.993 -8.082 1.00 66.12 99 PRO A CA 1
ATOM 759 C C . PRO A 1 99 ? 7.447 11.472 -8.454 1.00 66.12 99 PRO A C 1
ATOM 761 O O . PRO A 1 99 ? 7.411 11.831 -9.635 1.00 66.12 99 PRO A O 1
ATOM 764 N N . THR A 1 100 ? 7.360 12.335 -7.440 1.00 62.97 100 THR A N 1
ATOM 765 C CA . THR A 1 100 ? 7.260 13.798 -7.573 1.00 62.97 100 THR A CA 1
ATOM 766 C C . THR A 1 100 ? 8.501 14.478 -8.151 1.00 62.97 100 THR A C 1
ATOM 768 O O . THR A 1 100 ? 8.368 15.571 -8.700 1.00 62.97 100 THR A O 1
ATOM 771 N N . GLN A 1 101 ? 9.682 13.847 -8.118 1.00 53.50 101 GLN A N 1
ATOM 772 C CA . GLN A 1 101 ? 10.890 14.394 -8.765 1.00 53.50 101 GLN A CA 1
ATOM 773 C C . GLN A 1 101 ? 10.800 14.541 -10.296 1.00 53.50 101 GLN A C 1
ATOM 775 O O . GLN A 1 101 ? 11.634 15.230 -10.882 1.00 53.50 101 GLN A O 1
ATOM 780 N N . ASN A 1 102 ? 9.766 14.004 -10.951 1.00 46.12 102 ASN A N 1
ATOM 781 C CA . ASN A 1 102 ? 9.383 14.479 -12.278 1.00 46.12 102 ASN A CA 1
ATOM 782 C C . ASN A 1 102 ? 8.548 15.760 -12.140 1.00 46.12 102 ASN A C 1
ATOM 784 O O . ASN A 1 102 ? 7.317 15.734 -12.165 1.00 46.12 102 ASN A O 1
ATOM 788 N N . LEU A 1 103 ? 9.243 16.899 -12.081 1.00 45.78 103 LEU A N 1
ATOM 789 C CA . LEU A 1 103 ? 8.720 18.259 -12.300 1.00 45.78 103 LEU A CA 1
ATOM 790 C C . LEU A 1 103 ? 8.067 18.469 -13.687 1.00 45.78 103 LEU A C 1
ATOM 792 O O . LEU A 1 103 ? 7.734 19.588 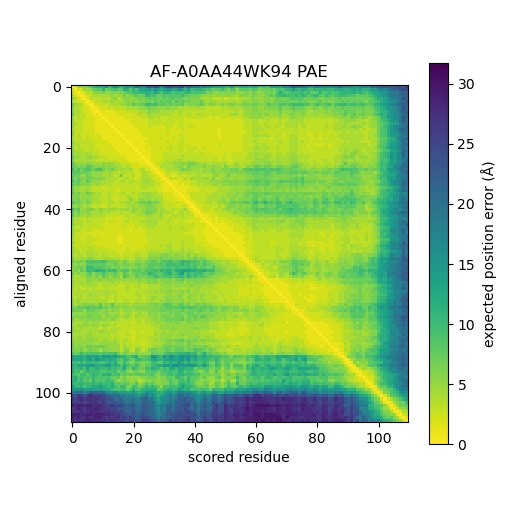-14.049 1.00 45.78 103 LEU A O 1
ATOM 796 N N . GLU A 1 104 ? 7.815 17.398 -14.436 1.00 44.59 104 GLU A N 1
ATOM 797 C CA . GLU A 1 104 ? 6.987 17.359 -15.641 1.00 44.59 104 GLU A CA 1
ATOM 798 C C . GLU A 1 104 ? 5.578 16.815 -15.323 1.00 44.59 104 GLU A C 1
ATOM 800 O O . GLU A 1 104 ? 4.911 16.204 -16.161 1.00 44.59 104 GLU A O 1
ATOM 805 N N . ARG A 1 105 ? 5.059 17.046 -14.107 1.00 50.00 105 ARG A N 1
ATOM 806 C CA . ARG A 1 105 ? 3.603 17.127 -13.946 1.00 50.00 105 ARG A CA 1
ATOM 807 C C . ARG A 1 105 ? 3.146 18.329 -14.789 1.00 50.00 105 ARG A C 1
ATOM 809 O O . ARG A 1 105 ? 3.237 19.454 -14.326 1.00 50.00 105 ARG A O 1
ATOM 816 N N . GLN A 1 106 ? 2.614 18.066 -15.988 1.00 42.41 106 GLN A N 1
ATOM 817 C CA . GLN A 1 106 ? 1.801 18.990 -16.810 1.00 42.41 106 GLN A CA 1
ATOM 818 C C . GLN A 1 106 ? 2.500 19.928 -17.826 1.00 42.41 106 GLN A C 1
ATOM 820 O O . GLN A 1 106 ? 2.028 21.046 -18.011 1.00 42.41 106 GLN A O 1
ATOM 825 N N . ALA A 1 107 ? 3.530 19.493 -18.566 1.00 40.69 107 ALA A N 1
ATOM 826 C CA . ALA A 1 107 ? 4.026 20.282 -19.716 1.00 40.69 107 ALA A CA 1
ATOM 827 C C . ALA A 1 107 ? 4.096 19.555 -21.076 1.00 40.69 107 ALA A C 1
ATOM 829 O O . ALA A 1 107 ? 4.377 20.204 -22.075 1.00 40.69 107 ALA A O 1
ATOM 830 N N . PHE A 1 108 ? 3.794 18.251 -21.169 1.00 39.34 108 PHE A N 1
ATOM 831 C CA . PHE A 1 108 ? 3.965 17.504 -22.433 1.00 39.34 108 PHE A CA 1
ATOM 832 C C . PHE A 1 108 ? 2.674 17.264 -23.247 1.00 39.34 108 PHE A C 1
ATOM 834 O O . PHE A 1 108 ? 2.705 16.630 -24.296 1.00 39.34 108 PHE A O 1
ATOM 841 N N . TRP A 1 109 ? 1.527 17.779 -22.794 1.00 40.97 109 TRP A N 1
ATOM 842 C CA . TRP A 1 109 ? 0.284 17.817 -23.586 1.00 40.97 109 TRP A CA 1
ATOM 843 C C . TRP A 1 109 ? -0.250 19.255 -23.720 1.00 40.97 109 TRP A C 1
ATOM 845 O O . TRP A 1 109 ? -1.442 19.492 -23.522 1.00 40.97 109 TRP A O 1
ATOM 855 N N . ALA A 1 110 ? 0.638 20.207 -24.024 1.00 38.19 110 ALA A N 1
ATOM 856 C CA . ALA A 1 110 ? 0.297 21.554 -24.488 1.00 38.19 110 ALA A CA 1
ATOM 857 C C . ALA A 1 110 ? 0.951 21.810 -25.851 1.00 38.19 110 ALA A C 1
ATOM 859 O O . ALA A 1 110 ? 2.124 21.406 -26.012 1.00 38.19 110 ALA A O 1
#

Organism: Verticillium dahliae (NCBI:txid27337)

Nearest PDB structures (foldseek):
  5hq0-assembly1_B  TM=8.037E-01  e=2.689E-02  Homo sapiens

Mean predicted aligned error: 7.43 Å